Protein AF-A0A915HXF7-F1 (afdb_monomer)

Radius of gyration: 20.83 Å; Cα contacts (8 Å, |Δi|>4): 200; chains: 1; bounding box: 35×31×84 Å

Foldseek 3Di:
DDDDDPDPPPPPPPVDDLLQAAAALVRPPADPVVSVQQLVVLVVPPDLEDEAARHRDDLVVVLVVDDDPVQSVQKDKDKDFQWWADSQRRGTDRDLSSVVNNCVPPVVDPDGTRTYIHIWIARNVVRDTHGPD

Structure (mmCIF, N/CA/C/O backbone):
data_AF-A0A915HXF7-F1
#
_entry.id   AF-A0A915HXF7-F1
#
loop_
_atom_site.group_PDB
_atom_site.id
_atom_site.type_symbol
_atom_site.label_atom_id
_atom_site.label_alt_id
_atom_site.label_comp_id
_atom_site.label_asym_id
_atom_site.label_entity_id
_atom_site.label_seq_id
_atom_site.pdbx_PDB_ins_code
_atom_site.Cartn_x
_atom_site.Cartn_y
_atom_site.Cartn_z
_atom_site.occupancy
_atom_site.B_iso_or_equiv
_atom_site.auth_seq_id
_atom_site.auth_comp_id
_atom_site.auth_asym_id
_atom_site.auth_atom_id
_atom_site.pdbx_PDB_model_num
ATOM 1 N N . MET A 1 1 ? 8.119 -16.960 -59.700 1.00 36.56 1 MET A N 1
ATOM 2 C CA . MET A 1 1 ? 8.329 -17.346 -58.290 1.00 36.56 1 MET A CA 1
ATOM 3 C C . MET A 1 1 ? 8.411 -16.065 -57.480 1.00 36.56 1 MET A C 1
ATOM 5 O O . MET A 1 1 ? 9.338 -15.302 -57.697 1.00 36.56 1 MET A O 1
ATOM 9 N N . LEU A 1 2 ? 7.412 -15.781 -56.646 1.00 43.59 2 LEU A N 1
ATOM 10 C CA . LEU A 1 2 ? 7.421 -14.648 -55.717 1.00 43.59 2 LEU A CA 1
ATOM 11 C C . LEU A 1 2 ? 7.478 -15.225 -54.302 1.00 43.59 2 LEU A C 1
ATOM 13 O O . LEU A 1 2 ? 6.571 -15.983 -53.957 1.00 43.59 2 LEU A O 1
ATOM 17 N N . PRO A 1 3 ? 8.485 -14.887 -53.486 1.00 43.59 3 PRO A N 1
ATOM 18 C CA . PRO A 1 3 ? 8.385 -15.111 -52.059 1.00 43.59 3 PRO A CA 1
ATOM 19 C C . PRO A 1 3 ? 8.426 -13.792 -51.287 1.00 43.59 3 PRO A C 1
ATOM 21 O O . PRO A 1 3 ? 9.225 -12.903 -51.569 1.00 43.59 3 PRO A O 1
ATOM 24 N N . GLY A 1 4 ? 7.600 -13.737 -50.245 1.00 37.06 4 GLY A N 1
ATOM 25 C CA . GLY A 1 4 ? 7.868 -12.912 -49.074 1.00 37.06 4 GLY A CA 1
ATOM 26 C C . GLY A 1 4 ? 7.069 -11.625 -49.010 1.00 37.06 4 GLY A C 1
ATOM 27 O O . GLY A 1 4 ? 7.618 -10.543 -49.182 1.00 37.06 4 GLY A O 1
ATOM 28 N N . GLY A 1 5 ? 5.779 -11.749 -48.689 1.00 34.97 5 GLY A N 1
ATOM 29 C CA . GLY A 1 5 ? 5.014 -10.638 -48.140 1.00 34.97 5 GLY A CA 1
ATOM 30 C C . GLY A 1 5 ? 5.732 -10.096 -46.907 1.00 34.97 5 GLY A C 1
ATOM 31 O O . GLY A 1 5 ? 5.867 -10.789 -45.899 1.00 34.97 5 GLY A O 1
ATOM 32 N N . LEU A 1 6 ? 6.219 -8.864 -47.024 1.00 41.09 6 LEU A N 1
ATOM 33 C CA . LEU A 1 6 ? 6.659 -8.053 -45.904 1.00 41.09 6 LEU A CA 1
ATOM 34 C C . LEU A 1 6 ? 5.454 -7.896 -44.979 1.00 41.09 6 LEU A C 1
ATOM 36 O O . LEU A 1 6 ? 4.509 -7.170 -45.290 1.00 41.09 6 LEU A O 1
ATOM 40 N N . GLY A 1 7 ? 5.474 -8.641 -43.874 1.00 38.72 7 GLY A N 1
ATOM 41 C CA . GLY A 1 7 ? 4.566 -8.423 -42.763 1.00 38.72 7 GLY A CA 1
ATOM 42 C C . GLY A 1 7 ? 4.619 -6.946 -42.409 1.00 38.72 7 GLY A C 1
ATOM 43 O O . GLY A 1 7 ? 5.699 -6.395 -42.193 1.00 38.72 7 GLY A O 1
ATOM 44 N N . ALA A 1 8 ? 3.455 -6.306 -42.440 1.00 39.75 8 ALA A N 1
ATOM 45 C CA . ALA A 1 8 ? 3.293 -4.923 -42.054 1.00 39.75 8 ALA A CA 1
ATOM 46 C C . ALA A 1 8 ? 3.973 -4.714 -40.696 1.00 39.75 8 ALA A C 1
ATOM 48 O O . ALA A 1 8 ? 3.536 -5.255 -39.680 1.00 39.75 8 ALA A O 1
ATOM 49 N N . ILE A 1 9 ? 5.062 -3.946 -40.697 1.00 47.06 9 ILE A N 1
ATOM 50 C CA . ILE A 1 9 ? 5.609 -3.324 -39.499 1.00 47.06 9 ILE A CA 1
ATOM 51 C C . ILE A 1 9 ? 4.514 -2.413 -38.959 1.00 47.06 9 ILE A C 1
ATOM 53 O O . ILE A 1 9 ? 4.328 -1.278 -39.392 1.00 47.06 9 ILE A O 1
ATOM 57 N N . ASN A 1 10 ? 3.712 -2.972 -38.061 1.00 45.97 10 ASN A N 1
ATOM 58 C CA . ASN A 1 10 ? 2.743 -2.229 -37.295 1.00 45.97 10 ASN A CA 1
ATOM 59 C C . ASN A 1 10 ? 3.567 -1.324 -36.374 1.00 45.97 10 ASN A C 1
ATOM 61 O O . ASN A 1 10 ? 4.009 -1.748 -35.309 1.00 45.97 10 ASN A O 1
ATOM 65 N N . ASN A 1 11 ? 3.824 -0.090 -36.819 1.00 46.81 11 ASN A N 1
ATOM 66 C CA . ASN A 1 11 ? 4.289 1.027 -35.993 1.00 46.81 11 ASN A CA 1
ATOM 67 C C . ASN A 1 11 ? 3.169 1.411 -35.004 1.00 46.81 11 ASN A C 1
ATOM 69 O O . ASN A 1 11 ? 2.693 2.545 -34.962 1.00 46.81 11 ASN A O 1
ATOM 73 N N . GLY A 1 12 ? 2.698 0.429 -34.238 1.00 48.19 12 GLY A N 1
ATOM 74 C CA . GLY A 1 12 ? 1.747 0.597 -33.163 1.00 48.19 12 GLY A CA 1
ATOM 75 C C . GLY A 1 12 ? 2.482 1.263 -32.017 1.00 48.19 12 GLY A C 1
ATOM 76 O O . GLY A 1 12 ? 3.397 0.683 -31.452 1.00 48.19 12 GLY A O 1
ATOM 77 N N . ASN A 1 13 ? 2.109 2.508 -31.756 1.00 49.16 13 ASN A N 1
ATOM 78 C CA . ASN A 1 13 ? 2.428 3.356 -30.614 1.00 49.16 13 ASN A CA 1
ATOM 79 C C . ASN A 1 13 ? 2.925 2.611 -29.342 1.00 49.16 13 ASN A C 1
ATOM 81 O O . ASN A 1 13 ? 2.193 2.485 -28.364 1.00 49.16 13 ASN A O 1
ATOM 85 N N . TYR A 1 14 ? 4.192 2.172 -29.324 1.00 51.56 14 TYR A N 1
ATOM 86 C CA . TYR A 1 14 ? 4.853 1.538 -28.167 1.00 51.56 14 TYR A CA 1
ATOM 87 C C . TYR A 1 14 ? 4.953 2.472 -26.953 1.00 51.56 14 TYR A C 1
ATOM 89 O O . TYR A 1 14 ? 5.354 2.049 -25.874 1.00 51.56 14 TYR A O 1
ATOM 97 N N . PHE A 1 15 ? 4.605 3.749 -27.117 1.00 51.78 15 PHE A N 1
ATOM 98 C CA . PHE A 1 15 ? 4.731 4.765 -26.082 1.00 51.78 15 PHE A CA 1
ATOM 99 C C . PHE A 1 15 ? 3.695 4.641 -24.954 1.00 51.78 15 PHE A C 1
ATOM 101 O O . PHE A 1 15 ? 3.874 5.286 -23.927 1.00 51.78 15 PHE A O 1
ATOM 108 N N . TYR A 1 16 ? 2.648 3.815 -25.102 1.00 57.84 16 TYR A N 1
ATOM 109 C CA . TYR A 1 16 ? 1.587 3.675 -24.095 1.00 57.84 16 TYR A CA 1
ATOM 110 C C . TYR A 1 16 ? 0.989 2.262 -24.043 1.00 57.84 16 TYR A C 1
ATOM 112 O O . TYR A 1 16 ? -0.224 2.101 -24.150 1.00 57.84 16 TYR A O 1
ATOM 120 N N . ASP A 1 17 ? 1.809 1.221 -23.874 1.00 72.62 17 ASP A N 1
ATOM 121 C CA . ASP A 1 17 ? 1.259 -0.072 -23.445 1.00 72.62 17 ASP A CA 1
ATOM 122 C C . ASP A 1 17 ? 0.979 -0.031 -21.926 1.00 72.62 17 ASP A C 1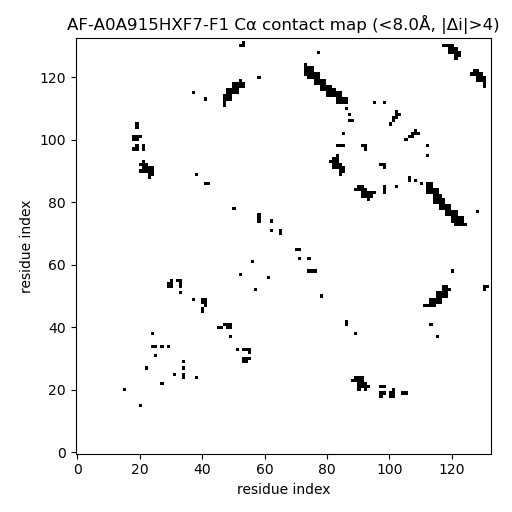
ATOM 124 O O . ASP A 1 17 ? 1.927 -0.022 -21.129 1.00 72.62 17 ASP A O 1
ATOM 128 N N . PRO A 1 18 ? -0.292 -0.017 -21.483 1.00 68.81 18 PRO A N 1
ATOM 129 C CA . PRO A 1 18 ? -0.633 0.009 -20.060 1.00 68.81 18 PRO A CA 1
ATOM 130 C C . PRO A 1 18 ? -0.124 -1.226 -19.300 1.00 68.81 18 PRO A C 1
ATOM 132 O O . PRO A 1 18 ? -0.023 -1.194 -18.076 1.00 68.81 18 PRO A O 1
ATOM 135 N N . ASN A 1 19 ? 0.242 -2.302 -20.005 1.00 76.56 19 ASN A N 1
ATOM 136 C CA . ASN A 1 19 ? 0.833 -3.489 -19.397 1.00 76.56 19 ASN A CA 1
ATOM 137 C C . ASN A 1 19 ? 2.339 -3.346 -19.116 1.00 76.56 19 ASN A C 1
ATOM 139 O O . ASN A 1 19 ? 2.910 -4.186 -18.419 1.00 76.56 19 ASN A O 1
ATOM 143 N N . LEU A 1 20 ? 2.983 -2.306 -19.658 1.00 79.25 20 LEU A N 1
ATOM 144 C CA . LEU A 1 20 ? 4.417 -2.022 -19.518 1.00 79.25 20 LEU A CA 1
ATOM 145 C C . LEU A 1 20 ? 4.700 -0.756 -18.710 1.00 79.25 20 LEU A C 1
ATOM 147 O O . LEU A 1 20 ? 5.753 -0.648 -18.072 1.00 79.25 20 LEU A O 1
ATOM 151 N N . PHE A 1 21 ? 3.774 0.202 -18.734 1.00 84.44 21 PHE A N 1
ATOM 152 C CA . PHE A 1 21 ? 3.919 1.492 -18.073 1.00 84.44 21 PHE A CA 1
ATOM 153 C C . PHE A 1 21 ? 2.968 1.587 -16.883 1.00 84.44 21 PHE A C 1
ATOM 155 O O . PHE A 1 21 ? 1.767 1.790 -17.027 1.00 84.44 21 PHE A O 1
ATOM 162 N N . GLY A 1 22 ? 3.531 1.423 -15.686 1.00 90.69 22 GLY A N 1
ATOM 163 C CA . GLY A 1 22 ? 2.818 1.625 -14.430 1.00 90.69 22 GLY A CA 1
ATOM 164 C C . GLY A 1 22 ? 2.740 3.100 -14.029 1.00 90.69 22 GLY A C 1
ATOM 165 O O . GLY A 1 22 ? 3.133 4.003 -14.766 1.00 90.69 22 GLY A O 1
ATOM 166 N N . THR A 1 23 ? 2.283 3.349 -12.805 1.00 93.75 23 THR A N 1
ATOM 167 C CA . THR A 1 23 ? 2.158 4.695 -12.235 1.00 93.75 23 THR A CA 1
ATOM 168 C C . THR A 1 23 ? 3.430 5.081 -11.476 1.00 93.75 23 THR A C 1
ATOM 170 O O . THR A 1 23 ? 3.794 4.403 -10.514 1.00 93.75 23 THR A O 1
ATOM 173 N N . PRO A 1 24 ? 4.135 6.162 -11.847 1.00 94.19 24 PRO A N 1
ATOM 174 C CA . PRO A 1 24 ? 5.240 6.686 -11.049 1.00 94.19 24 PRO A CA 1
ATOM 175 C C . PRO A 1 24 ? 4.811 7.022 -9.614 1.00 94.19 24 PRO A C 1
ATOM 177 O O . PRO A 1 24 ? 3.745 7.597 -9.412 1.00 94.19 24 PRO A O 1
ATOM 180 N N . VAL A 1 25 ? 5.668 6.769 -8.617 1.00 94.56 25 VAL A N 1
ATOM 181 C CA . VAL A 1 25 ? 5.318 6.981 -7.192 1.00 94.56 25 VAL A CA 1
ATOM 182 C C . VAL A 1 25 ? 4.833 8.410 -6.879 1.00 94.56 25 VAL A C 1
ATOM 184 O O . VAL A 1 25 ? 3.993 8.572 -6.007 1.00 94.56 25 VAL A O 1
ATOM 187 N N . HIS A 1 26 ? 5.307 9.448 -7.585 1.00 92.50 26 HIS A N 1
ATOM 188 C CA . HIS A 1 26 ? 4.843 10.835 -7.364 1.00 92.50 26 HIS A CA 1
ATOM 189 C C . HIS A 1 26 ? 3.433 11.135 -7.884 1.00 92.50 26 HIS A C 1
ATOM 191 O O . HIS A 1 26 ? 2.906 12.199 -7.579 1.00 92.50 26 HIS A O 1
ATOM 197 N N . LEU A 1 27 ? 2.863 10.258 -8.711 1.00 93.50 27 LEU A N 1
ATOM 198 C CA . LEU A 1 27 ? 1.514 10.415 -9.255 1.00 93.50 27 LEU A CA 1
ATOM 199 C C . LEU A 1 27 ? 0.485 9.574 -8.489 1.00 93.50 27 LEU A C 1
ATOM 201 O O . LEU A 1 27 ? -0.698 9.588 -8.834 1.00 93.50 27 LEU A O 1
ATOM 205 N N . LEU A 1 28 ? 0.920 8.854 -7.449 1.00 92.38 28 LEU A N 1
ATOM 206 C CA . LEU A 1 28 ? 0.011 8.164 -6.545 1.00 92.38 28 LEU A CA 1
ATOM 207 C C . LEU A 1 28 ? -0.867 9.187 -5.824 1.00 92.38 28 LEU A C 1
ATOM 209 O O . LEU A 1 28 ? -0.388 10.208 -5.334 1.00 92.38 28 LEU A O 1
ATOM 213 N N . GLN A 1 29 ? -2.156 8.883 -5.731 1.00 91.56 29 GLN A N 1
ATOM 214 C CA . GLN A 1 29 ? -3.153 9.739 -5.088 1.00 91.56 29 GLN A CA 1
ATOM 215 C C . GLN A 1 29 ? -3.142 9.538 -3.563 1.00 91.56 29 GLN A C 1
ATOM 217 O O . GLN A 1 29 ? -4.128 9.120 -2.961 1.00 91.56 29 GLN A O 1
ATOM 222 N N . ILE A 1 30 ? -1.986 9.791 -2.945 1.00 92.50 30 ILE A N 1
ATOM 223 C CA . ILE A 1 30 ? -1.737 9.681 -1.501 1.00 92.50 30 ILE A CA 1
ATOM 224 C C . ILE A 1 30 ? -0.966 10.917 -1.007 1.00 92.50 30 ILE A C 1
ATOM 226 O O . ILE A 1 30 ? -0.356 11.622 -1.815 1.00 92.50 30 ILE A O 1
ATOM 230 N N . PRO A 1 31 ? -0.946 11.208 0.305 1.00 95.38 31 PRO A N 1
ATOM 231 C CA . PRO A 1 31 ? -0.218 12.354 0.837 1.00 95.38 31 PRO A CA 1
ATOM 232 C C . PRO A 1 31 ? 1.279 12.326 0.499 1.00 95.38 31 PRO A C 1
ATOM 234 O O . PRO A 1 31 ? 1.926 11.276 0.504 1.00 95.38 31 PRO A O 1
ATOM 237 N N . THR A 1 32 ? 1.867 13.506 0.281 1.00 95.06 32 THR A N 1
ATOM 238 C CA . THR A 1 32 ? 3.288 13.658 -0.078 1.00 95.06 32 THR A CA 1
ATOM 239 C C . THR A 1 32 ? 4.240 13.030 0.936 1.00 95.06 32 THR A C 1
ATOM 241 O O . THR A 1 32 ? 5.244 12.438 0.541 1.00 95.06 32 THR A O 1
ATOM 244 N N . SER A 1 33 ? 3.919 13.103 2.229 1.00 95.38 33 SER A N 1
ATOM 245 C CA . SER A 1 33 ? 4.696 12.456 3.294 1.00 95.38 33 SER A CA 1
ATOM 246 C C . SER A 1 33 ? 4.760 10.935 3.119 1.00 95.38 33 SER A C 1
ATOM 248 O O . SER A 1 33 ? 5.822 10.335 3.279 1.00 95.38 33 SER A O 1
ATOM 250 N N . VAL A 1 34 ? 3.652 10.309 2.714 1.00 95.81 34 VAL A N 1
ATOM 251 C CA . VAL A 1 34 ? 3.583 8.867 2.446 1.00 95.81 34 VAL A CA 1
ATOM 252 C C . VAL A 1 34 ? 4.386 8.518 1.192 1.00 95.81 34 VAL A C 1
ATOM 254 O O . VAL A 1 34 ? 5.185 7.585 1.221 1.00 95.81 34 VAL A O 1
ATOM 257 N N . MET A 1 35 ? 4.273 9.311 0.118 1.00 96.25 35 MET A N 1
ATOM 258 C CA . MET A 1 35 ? 5.089 9.119 -1.093 1.00 96.25 35 MET A CA 1
ATOM 259 C C . MET A 1 35 ? 6.595 9.193 -0.800 1.00 96.25 35 MET A C 1
ATOM 261 O O . MET A 1 35 ? 7.380 8.406 -1.333 1.00 96.25 35 MET A O 1
ATOM 265 N N . GLN A 1 36 ? 7.012 10.140 0.046 1.00 95.62 36 GLN A N 1
ATOM 266 C CA . GLN A 1 36 ? 8.405 10.276 0.483 1.00 95.62 36 GLN A CA 1
ATOM 267 C C . GLN A 1 36 ? 8.862 9.071 1.311 1.00 95.62 36 GLN A C 1
ATOM 269 O O . GLN A 1 36 ? 9.969 8.574 1.093 1.00 95.62 36 GLN A O 1
ATOM 274 N N . SER A 1 37 ? 8.008 8.572 2.209 1.00 94.94 37 SER A N 1
ATOM 275 C CA . SER A 1 37 ? 8.273 7.354 2.980 1.00 94.94 37 SER A CA 1
ATOM 276 C C . SER A 1 37 ? 8.492 6.146 2.063 1.00 94.94 37 SER A C 1
ATOM 278 O O . SER A 1 37 ? 9.551 5.523 2.121 1.00 94.94 37 SER A O 1
ATOM 280 N N . ILE A 1 38 ? 7.577 5.898 1.114 1.00 95.62 38 ILE A N 1
ATOM 281 C CA . ILE A 1 38 ? 7.683 4.797 0.139 1.00 95.62 38 ILE A CA 1
ATOM 282 C C . ILE A 1 38 ? 9.009 4.869 -0.627 1.00 95.62 38 ILE A C 1
ATOM 284 O O . ILE A 1 38 ? 9.734 3.878 -0.712 1.00 95.62 38 ILE A O 1
ATOM 288 N N . ARG A 1 39 ? 9.370 6.047 -1.149 1.00 95.06 39 ARG A N 1
ATOM 289 C CA . ARG A 1 39 ? 10.639 6.250 -1.871 1.00 95.06 39 ARG A CA 1
ATOM 290 C C . ARG A 1 39 ? 11.854 5.956 -1.005 1.00 95.06 39 ARG A C 1
ATOM 292 O O . ARG A 1 39 ? 12.790 5.304 -1.464 1.00 95.06 39 ARG A O 1
ATOM 299 N N . SER A 1 40 ? 11.827 6.411 0.241 1.00 94.31 40 SER A N 1
ATOM 300 C CA . SER A 1 40 ? 12.919 6.190 1.187 1.00 94.31 40 SER A CA 1
ATOM 301 C C . SER A 1 40 ? 13.083 4.694 1.478 1.00 94.31 40 SER A C 1
ATOM 303 O O . SER A 1 40 ? 14.190 4.166 1.369 1.00 94.31 40 SER A O 1
ATOM 305 N N . SER A 1 41 ? 11.983 3.973 1.724 1.00 94.69 41 SER A N 1
ATOM 306 C CA . SER A 1 41 ? 11.988 2.513 1.905 1.00 94.69 41 SER A CA 1
ATOM 307 C C . SER A 1 41 ? 12.453 1.759 0.650 1.00 94.69 41 SER A C 1
ATOM 309 O O . SER A 1 41 ? 13.163 0.754 0.740 1.00 94.69 41 SER A O 1
ATOM 311 N N . MET A 1 42 ? 12.116 2.247 -0.548 1.00 93.00 42 MET A N 1
ATOM 312 C CA . MET A 1 42 ? 12.616 1.675 -1.803 1.00 93.00 42 MET A CA 1
ATOM 313 C C . MET A 1 42 ? 14.140 1.810 -1.936 1.00 93.00 42 MET A C 1
ATOM 315 O O . MET A 1 42 ? 14.779 0.885 -2.442 1.00 93.00 42 MET A O 1
ATOM 319 N N . MET A 1 43 ? 14.724 2.914 -1.459 1.00 91.50 43 MET A N 1
ATOM 320 C CA . MET A 1 43 ? 16.168 3.178 -1.519 1.00 91.50 43 MET A CA 1
ATOM 321 C C . MET A 1 43 ? 16.980 2.394 -0.483 1.00 91.50 43 MET A C 1
ATOM 323 O O . MET A 1 43 ? 18.082 1.949 -0.797 1.00 91.50 43 MET A O 1
ATOM 327 N N . GLN A 1 44 ? 16.446 2.194 0.724 1.00 88.38 44 GLN A N 1
ATOM 328 C CA . GLN A 1 44 ? 17.169 1.555 1.835 1.00 88.38 44 GLN A CA 1
ATOM 329 C C . GLN A 1 44 ? 17.466 0.062 1.610 1.00 88.38 44 GLN A C 1
ATOM 331 O O . GLN A 1 44 ? 18.348 -0.486 2.261 1.00 88.38 44 GLN A O 1
ATOM 336 N N . ARG A 1 45 ? 16.757 -0.603 0.683 1.00 77.88 45 ARG A N 1
ATOM 337 C CA . ARG A 1 45 ? 16.956 -2.013 0.270 1.00 77.88 45 ARG A CA 1
ATOM 338 C C . ARG A 1 45 ? 16.961 -3.070 1.390 1.00 77.88 45 ARG A C 1
ATOM 340 O O . ARG A 1 45 ? 17.257 -4.224 1.102 1.00 77.88 45 ARG A O 1
ATOM 347 N N . GLN A 1 46 ? 16.580 -2.715 2.615 1.00 84.38 46 GLN A N 1
ATOM 348 C CA . GLN A 1 46 ? 16.542 -3.629 3.759 1.00 84.38 46 GLN A CA 1
ATOM 349 C C . GLN A 1 46 ? 15.375 -4.621 3.672 1.00 84.38 46 GLN A C 1
ATOM 351 O O . GLN A 1 46 ? 15.557 -5.816 3.881 1.00 84.38 46 GLN A O 1
ATOM 356 N N . GLU A 1 47 ? 14.191 -4.132 3.304 1.00 90.69 47 GLU A N 1
ATOM 357 C CA . GLU A 1 47 ? 12.982 -4.939 3.113 1.00 90.69 47 GLU A CA 1
ATOM 358 C C . GLU A 1 47 ? 12.490 -4.822 1.674 1.00 90.69 47 GLU A C 1
ATOM 360 O O . GLU A 1 47 ? 12.808 -3.855 0.989 1.00 90.69 47 GLU A O 1
ATOM 365 N N . ASN A 1 48 ? 11.698 -5.780 1.194 1.00 93.31 48 ASN A N 1
ATOM 366 C CA . ASN A 1 48 ? 11.075 -5.718 -0.134 1.00 93.31 48 ASN A CA 1
ATOM 367 C C . ASN A 1 48 ? 9.619 -5.243 -0.082 1.00 93.31 48 ASN A C 1
ATOM 369 O O . ASN A 1 48 ? 8.844 -5.555 -0.980 1.00 93.31 48 ASN A O 1
ATOM 373 N N . PHE A 1 49 ? 9.237 -4.501 0.955 1.00 96.31 49 PHE A N 1
ATOM 374 C CA . PHE A 1 49 ? 7.908 -3.920 1.063 1.00 96.31 49 PHE A CA 1
ATOM 375 C C . PHE A 1 49 ? 7.923 -2.587 1.823 1.00 96.31 49 PHE A C 1
ATOM 377 O O . PHE A 1 49 ? 8.897 -2.251 2.493 1.00 96.31 49 PHE A O 1
ATOM 384 N N . CYS A 1 50 ? 6.838 -1.824 1.709 1.00 96.00 50 CYS A N 1
ATOM 385 C CA . CYS A 1 50 ? 6.525 -0.677 2.558 1.00 96.00 50 CYS A CA 1
ATOM 386 C C . CYS A 1 50 ? 5.090 -0.826 3.056 1.00 96.00 50 CYS A C 1
ATOM 388 O O . CYS A 1 50 ? 4.185 -1.029 2.244 1.00 96.00 50 CYS A O 1
ATOM 390 N N . ARG A 1 51 ? 4.891 -0.709 4.371 1.00 95.88 51 ARG A N 1
ATOM 391 C CA . ARG A 1 51 ? 3.564 -0.652 4.992 1.00 95.88 51 ARG A CA 1
ATOM 392 C C . ARG A 1 51 ? 3.183 0.801 5.244 1.00 95.88 51 ARG A C 1
ATOM 394 O O . ARG A 1 51 ? 3.961 1.542 5.841 1.00 95.88 51 ARG A O 1
ATOM 401 N N . PHE A 1 52 ? 1.999 1.205 4.806 1.00 95.19 52 PHE A N 1
ATOM 402 C CA . PHE A 1 52 ? 1.500 2.567 4.994 1.00 95.19 52 PHE A CA 1
ATOM 403 C C . PHE A 1 52 ? -0.020 2.584 5.106 1.00 95.19 52 PHE A C 1
ATOM 405 O O . PHE A 1 52 ? -0.702 1.734 4.552 1.00 95.19 52 PHE A O 1
ATOM 412 N N . THR A 1 53 ? -0.575 3.575 5.788 1.00 94.19 53 THR A N 1
ATOM 413 C CA . THR A 1 53 ? -1.999 3.910 5.687 1.00 94.19 53 THR A CA 1
ATOM 414 C C . THR A 1 53 ? -2.191 4.947 4.594 1.00 94.19 53 THR A C 1
ATOM 416 O O . THR A 1 53 ? -1.290 5.730 4.285 1.00 94.19 53 THR A O 1
ATOM 419 N N . GLN A 1 54 ? -3.383 4.985 4.013 1.00 90.44 54 GLN A N 1
ATOM 420 C CA . GLN A 1 54 ? -3.675 5.913 2.927 1.00 90.44 54 GLN A CA 1
ATOM 421 C C . GLN A 1 54 ? -3.521 7.385 3.324 1.00 90.44 54 GLN A C 1
ATOM 423 O O . GLN A 1 54 ? -3.090 8.197 2.513 1.00 90.44 54 GLN A O 1
ATOM 428 N N . ASP A 1 55 ? -3.868 7.731 4.562 1.00 91.69 55 ASP A N 1
ATOM 429 C CA . ASP A 1 55 ? -3.768 9.089 5.094 1.00 91.69 55 ASP A CA 1
ATOM 430 C C . ASP A 1 55 ? -2.446 9.353 5.835 1.00 91.69 55 ASP A C 1
ATOM 432 O O . ASP A 1 55 ? -2.213 10.466 6.307 1.00 91.69 55 ASP A O 1
ATOM 436 N N . GLY A 1 56 ? -1.574 8.346 5.937 1.00 92.81 56 GLY A N 1
ATOM 437 C CA . GLY A 1 56 ? -0.306 8.419 6.656 1.00 92.81 56 GLY A CA 1
ATOM 438 C C . GLY A 1 56 ? -0.437 8.465 8.181 1.00 92.81 56 GLY A C 1
ATOM 439 O O . GLY A 1 56 ? 0.561 8.721 8.854 1.00 92.81 56 GLY A O 1
ATOM 440 N N . LYS A 1 57 ? -1.633 8.240 8.741 1.00 92.88 57 LYS A N 1
ATOM 441 C CA . LYS A 1 57 ? -1.850 8.163 10.195 1.00 92.88 57 LYS A CA 1
ATOM 442 C C . LYS A 1 57 ? -1.704 6.739 10.708 1.00 92.88 57 LYS A C 1
ATOM 444 O O . LYS A 1 57 ? -1.753 5.784 9.945 1.00 92.88 57 LYS A O 1
ATOM 449 N N . THR A 1 58 ? -1.528 6.576 12.009 1.00 92.12 58 THR A N 1
ATOM 450 C CA . THR A 1 58 ? -1.398 5.250 12.628 1.00 92.12 58 THR A CA 1
ATOM 451 C C . THR A 1 58 ? -2.714 4.784 13.251 1.00 92.12 58 THR A C 1
ATOM 453 O O . THR A 1 58 ? -3.583 5.595 13.582 1.00 92.12 58 THR A O 1
ATOM 456 N N . SER A 1 59 ? -2.849 3.482 13.523 1.00 91.69 59 SER A N 1
ATOM 457 C CA . SER A 1 59 ? -3.974 2.956 14.317 1.00 91.69 59 SER A CA 1
ATOM 458 C C . SER A 1 59 ? -4.064 3.595 15.701 1.00 91.69 59 SER A C 1
ATOM 460 O O . SER A 1 59 ? -5.162 3.812 16.209 1.00 91.69 59 SER A O 1
ATOM 462 N N . ASN A 1 60 ? -2.932 3.985 16.289 1.00 93.75 60 ASN A N 1
ATOM 463 C CA . ASN A 1 60 ? -2.907 4.736 17.541 1.00 93.75 60 ASN A CA 1
ATOM 464 C C . ASN A 1 60 ? -3.567 6.112 17.411 1.00 93.75 60 ASN A C 1
ATOM 466 O O . 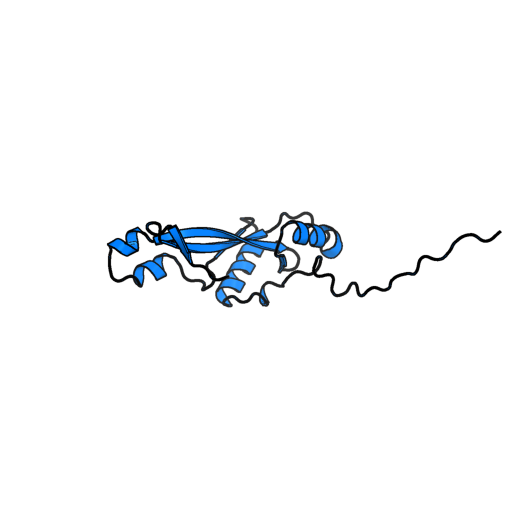ASN A 1 60 ? -4.218 6.562 18.354 1.00 93.75 60 ASN A O 1
ATOM 470 N N . ASP A 1 61 ? -3.434 6.780 16.266 1.00 94.12 61 ASP A N 1
ATOM 471 C CA . ASP A 1 61 ? -4.100 8.063 16.032 1.00 94.12 61 ASP A CA 1
ATOM 472 C C . ASP A 1 61 ? -5.614 7.881 15.922 1.00 94.12 61 ASP A C 1
ATOM 474 O O . ASP A 1 61 ? -6.361 8.647 16.529 1.00 94.12 61 ASP A O 1
ATOM 478 N N . LEU A 1 62 ? -6.071 6.804 15.274 1.00 92.62 62 LEU A N 1
ATOM 479 C CA . LEU A 1 62 ? -7.484 6.417 15.284 1.00 92.62 62 LEU A CA 1
ATOM 480 C C . LEU A 1 62 ? -7.982 6.115 16.708 1.00 92.62 62 LEU A C 1
ATOM 482 O O . LEU A 1 62 ? -9.018 6.633 17.120 1.00 92.62 62 LEU A O 1
ATOM 486 N N . ILE A 1 63 ? -7.241 5.318 17.484 1.00 95.00 63 ILE A N 1
ATOM 487 C CA . ILE A 1 63 ? -7.594 4.942 18.866 1.00 95.00 63 ILE A CA 1
ATOM 488 C C . ILE A 1 63 ? -7.780 6.182 19.751 1.00 95.00 63 ILE A C 1
ATOM 490 O O . ILE A 1 63 ? -8.714 6.224 20.558 1.00 95.00 63 ILE A O 1
ATOM 494 N N . LYS A 1 64 ? -6.932 7.206 19.588 1.00 95.12 64 LYS A N 1
ATOM 495 C CA . LYS A 1 64 ? -7.046 8.480 20.320 1.00 95.12 64 LYS A CA 1
ATOM 496 C C . LYS A 1 64 ? -8.336 9.236 19.989 1.00 95.12 64 LYS A C 1
ATOM 498 O O . LYS A 1 64 ? -8.865 9.915 20.864 1.00 95.12 64 LYS A O 1
ATOM 503 N N . CYS A 1 65 ? -8.856 9.105 18.769 1.00 93.25 65 CYS A N 1
ATOM 504 C CA . CYS A 1 65 ? -10.109 9.736 18.349 1.00 93.25 65 CYS A CA 1
ATOM 505 C C . CYS A 1 65 ? -11.366 9.018 18.872 1.00 93.25 65 CYS A C 1
ATOM 507 O O . CYS A 1 65 ? -12.452 9.592 18.832 1.00 93.25 65 CYS A O 1
ATOM 509 N N . LEU A 1 66 ? -11.249 7.783 19.371 1.00 94.06 66 LEU A N 1
ATOM 510 C CA . LEU A 1 66 ? -12.384 7.029 19.906 1.00 94.06 66 LEU A CA 1
ATOM 511 C C . LEU A 1 66 ? -12.676 7.423 21.357 1.00 94.06 66 LEU A C 1
ATOM 513 O O . LEU A 1 66 ? -11.784 7.427 22.210 1.00 94.06 66 LEU A O 1
ATOM 517 N N . SER A 1 67 ? -13.944 7.709 21.654 1.00 92.31 67 SER A N 1
ATOM 518 C CA . SER A 1 67 ? -14.362 8.260 22.949 1.00 92.31 67 SER A CA 1
ATOM 519 C C . SER A 1 67 ? -14.360 7.246 24.094 1.00 92.31 67 SER A C 1
ATOM 521 O O . SER A 1 67 ? -14.159 7.632 25.241 1.00 92.31 67 SER A O 1
ATOM 523 N N . ASN A 1 68 ? -14.578 5.957 23.818 1.00 94.06 68 ASN A N 1
ATOM 524 C CA . ASN A 1 68 ? -14.697 4.935 24.860 1.00 94.06 68 ASN A CA 1
ATOM 525 C C . ASN A 1 68 ? -13.652 3.818 24.711 1.00 94.06 68 ASN A C 1
ATOM 527 O O . ASN A 1 68 ? -13.223 3.467 23.614 1.00 94.06 68 ASN A O 1
ATOM 531 N N . GLN A 1 69 ? -13.255 3.235 25.844 1.00 93.31 69 GLN A N 1
ATOM 532 C CA . GLN A 1 69 ? -12.213 2.206 25.895 1.00 93.31 69 GLN A CA 1
ATOM 533 C C . GLN A 1 69 ? -12.633 0.884 25.238 1.00 93.31 69 GLN A C 1
ATOM 535 O O . GLN A 1 69 ? -11.783 0.123 24.776 1.00 93.31 69 GLN A O 1
ATOM 540 N N . ARG A 1 70 ? -13.940 0.610 25.189 1.00 94.00 70 ARG A N 1
ATOM 541 C CA . ARG A 1 70 ? -14.487 -0.613 24.599 1.00 94.00 70 ARG A CA 1
ATOM 542 C C . ARG A 1 70 ? -14.294 -0.632 23.082 1.00 94.00 70 ARG A 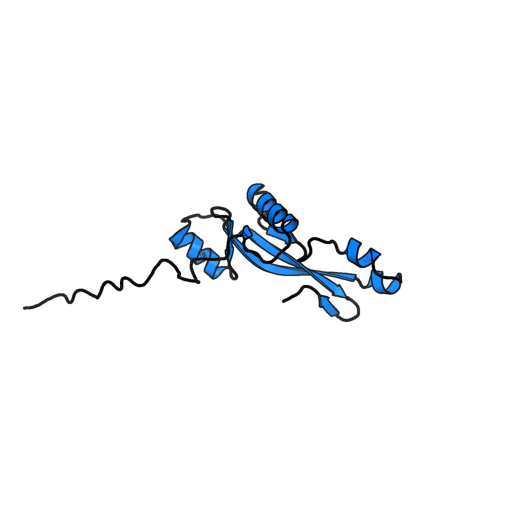C 1
ATOM 544 O O . ARG A 1 70 ? -13.879 -1.646 22.548 1.00 94.00 70 ARG A O 1
ATOM 551 N N . ASP A 1 71 ? -14.545 0.471 22.393 1.00 93.69 71 ASP A N 1
ATOM 552 C CA . ASP A 1 71 ? -14.385 0.547 20.940 1.00 93.69 71 ASP A CA 1
ATOM 553 C C . ASP A 1 71 ? -12.907 0.508 20.555 1.00 93.69 71 ASP A C 1
ATOM 555 O O . ASP A 1 71 ? -12.527 -0.172 19.602 1.00 93.69 71 ASP A O 1
ATOM 559 N N . ARG A 1 72 ? -12.051 1.142 21.368 1.00 95.19 72 ARG A N 1
ATOM 560 C CA . ARG A 1 72 ? -10.591 1.076 21.216 1.00 9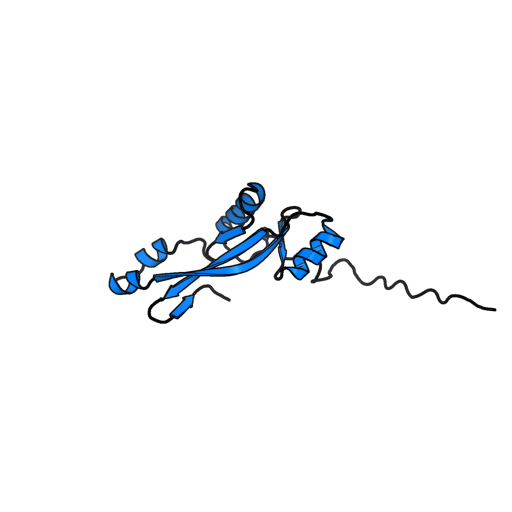5.19 72 ARG A CA 1
ATOM 561 C C . ARG A 1 72 ? -10.066 -0.358 21.234 1.00 95.19 72 ARG A C 1
ATOM 563 O O . ARG A 1 72 ? -9.181 -0.676 20.446 1.00 95.19 72 ARG A O 1
ATOM 570 N N . SER A 1 73 ? -10.607 -1.235 22.086 1.00 95.56 73 SER A N 1
ATOM 571 C CA . SER A 1 73 ? -10.143 -2.629 22.159 1.00 95.56 73 SER A CA 1
ATOM 572 C C . SER A 1 73 ? -10.515 -3.459 20.926 1.00 95.56 73 SER A C 1
ATOM 574 O O . SER A 1 73 ? -9.899 -4.497 20.681 1.00 95.56 73 SER A O 1
ATOM 576 N N . PHE A 1 74 ? -11.475 -2.995 20.120 1.00 95.62 74 PHE A N 1
ATOM 577 C CA . PHE A 1 74 ? -11.859 -3.648 18.873 1.00 95.62 74 PHE A CA 1
ATOM 578 C C . PHE A 1 74 ? -11.089 -3.149 17.650 1.00 95.62 74 PHE A C 1
ATOM 580 O O . PHE A 1 74 ? -11.178 -3.801 16.611 1.00 95.62 74 PHE A O 1
ATOM 587 N N . VAL A 1 75 ? -10.307 -2.069 17.745 1.00 95.88 75 VAL A N 1
ATOM 588 C CA . VAL A 1 75 ? -9.468 -1.607 16.629 1.00 95.88 75 VAL A CA 1
ATOM 589 C C . VAL A 1 75 ? -8.404 -2.658 16.314 1.00 95.88 75 VAL A C 1
ATOM 591 O O . VAL A 1 75 ? -7.775 -3.219 17.213 1.00 95.88 75 VAL A O 1
ATOM 594 N N . GLY A 1 76 ? -8.238 -2.961 15.036 1.00 94.50 76 GLY A N 1
ATOM 595 C CA . GLY A 1 76 ? -7.196 -3.811 14.478 1.00 94.50 76 GLY A CA 1
ATOM 596 C C . GLY A 1 76 ? -6.651 -3.216 13.185 1.00 94.50 76 GLY A C 1
ATOM 597 O O . GLY A 1 76 ? -7.113 -2.174 12.716 1.00 94.50 76 GLY A O 1
ATOM 598 N N . GLU A 1 77 ? -5.673 -3.900 12.612 1.00 95.38 77 GLU A N 1
ATOM 599 C CA . GLU A 1 77 ? -5.071 -3.565 11.327 1.00 95.38 77 GLU A CA 1
ATOM 600 C C . GLU A 1 77 ? -5.136 -4.786 10.418 1.00 95.38 77 GLU A C 1
ATOM 602 O O . GLU A 1 77 ? -4.971 -5.922 10.872 1.00 95.38 77 GLU A O 1
ATOM 607 N N . LYS A 1 78 ? -5.354 -4.540 9.130 1.00 94.75 78 LYS A N 1
ATOM 608 C CA . LYS A 1 78 ? -5.288 -5.552 8.087 1.00 94.75 78 LYS A CA 1
ATOM 609 C C . LYS A 1 78 ? -4.412 -5.052 6.952 1.00 94.75 78 LYS A C 1
ATOM 611 O O . LYS A 1 78 ? -4.657 -3.980 6.407 1.00 94.75 78 LYS A O 1
ATOM 616 N N . ASP A 1 79 ? -3.431 -5.860 6.587 1.00 95.50 79 ASP A N 1
ATOM 617 C CA . ASP A 1 79 ? -2.516 -5.575 5.492 1.00 95.50 79 ASP A CA 1
ATOM 618 C C . ASP A 1 79 ? -3.135 -6.000 4.157 1.00 95.50 79 ASP A C 1
ATOM 620 O O . ASP A 1 79 ? -3.650 -7.115 4.027 1.00 95.50 79 ASP A O 1
ATOM 624 N N . ILE A 1 80 ? -3.087 -5.103 3.174 1.00 93.38 80 ILE A N 1
ATOM 625 C CA . ILE A 1 80 ? -3.592 -5.311 1.818 1.00 93.38 80 ILE A CA 1
ATOM 626 C C . ILE A 1 80 ? -2.470 -4.994 0.828 1.00 93.38 80 ILE A C 1
ATOM 628 O O . ILE A 1 80 ? -1.965 -3.874 0.799 1.00 93.38 80 ILE A O 1
ATOM 632 N N . ASP A 1 81 ? -2.085 -5.963 -0.000 1.00 94.69 81 ASP A N 1
ATOM 633 C CA . ASP A 1 81 ? -1.158 -5.724 -1.110 1.00 94.69 81 ASP A CA 1
ATOM 634 C C . ASP A 1 81 ? -1.864 -4.850 -2.163 1.00 94.69 81 ASP A C 1
ATOM 636 O O . ASP A 1 81 ? -2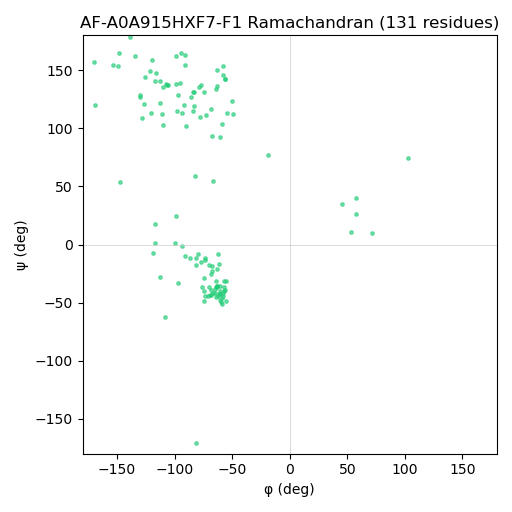.866 -5.264 -2.745 1.00 94.69 81 ASP A O 1
ATOM 640 N N . VAL A 1 82 ? -1.352 -3.639 -2.402 1.00 93.94 82 VAL A N 1
ATOM 641 C CA . VAL A 1 82 ? -1.957 -2.652 -3.322 1.00 93.94 82 VAL A CA 1
ATOM 642 C C . VAL A 1 82 ? -1.052 -2.265 -4.490 1.00 93.94 82 VAL A C 1
ATOM 644 O O . VAL A 1 82 ? -1.482 -1.556 -5.398 1.00 93.94 82 VAL A O 1
ATOM 647 N N . GLY A 1 83 ? 0.207 -2.706 -4.498 1.00 95.31 83 GLY A N 1
ATOM 648 C CA . GLY A 1 83 ? 1.102 -2.396 -5.605 1.00 95.31 83 GLY A CA 1
ATOM 649 C C . GLY A 1 83 ? 2.419 -3.156 -5.601 1.00 95.31 83 GLY A C 1
ATOM 650 O O . GLY A 1 83 ? 2.924 -3.587 -4.566 1.00 95.31 83 GLY A O 1
ATOM 651 N N . TRP A 1 84 ? 3.003 -3.261 -6.790 1.00 96.69 84 TRP A N 1
ATOM 652 C CA . TRP A 1 84 ? 4.298 -3.878 -7.054 1.00 96.69 84 TRP A CA 1
ATOM 653 C C . TRP A 1 84 ? 5.193 -2.825 -7.684 1.00 96.69 84 TRP A C 1
ATOM 655 O O . TRP A 1 84 ? 4.912 -2.355 -8.778 1.00 96.69 84 TRP A O 1
ATOM 665 N N . ALA A 1 85 ? 6.244 -2.401 -6.995 1.00 96.00 85 ALA A N 1
ATOM 666 C CA . ALA A 1 85 ? 7.080 -1.294 -7.428 1.00 96.00 85 ALA A CA 1
ATOM 667 C C . ALA A 1 85 ? 8.433 -1.750 -7.973 1.00 96.00 85 ALA A C 1
ATOM 669 O O . ALA A 1 85 ? 9.139 -2.577 -7.388 1.00 96.00 85 ALA A O 1
ATOM 670 N N . CYS A 1 86 ? 8.829 -1.123 -9.077 1.00 95.06 86 CYS A N 1
ATOM 671 C CA . CYS A 1 86 ? 10.162 -1.208 -9.638 1.00 95.06 86 CYS A CA 1
ATOM 672 C C . CYS A 1 86 ? 11.084 -0.202 -8.949 1.00 95.06 86 CYS A C 1
ATOM 674 O O . CYS A 1 86 ? 10.930 1.012 -9.089 1.00 95.06 86 CYS A O 1
ATOM 676 N N . ARG A 1 87 ? 12.089 -0.713 -8.233 1.00 93.06 87 ARG A N 1
ATOM 677 C CA . ARG A 1 87 ? 13.116 0.107 -7.569 1.00 93.06 87 ARG A CA 1
ATOM 678 C C . ARG A 1 87 ? 14.036 0.843 -8.537 1.00 93.06 87 ARG A C 1
ATOM 680 O O . ARG A 1 87 ? 14.630 1.840 -8.148 1.00 93.06 87 ARG A O 1
ATOM 687 N N . THR A 1 88 ? 14.162 0.364 -9.773 1.00 92.62 88 THR A N 1
ATOM 688 C CA . THR A 1 88 ? 15.031 0.981 -10.781 1.00 92.62 88 THR A CA 1
ATOM 689 C C . THR A 1 88 ? 14.472 2.321 -11.258 1.00 92.62 88 THR A C 1
ATOM 691 O O . THR A 1 88 ? 15.216 3.290 -11.346 1.00 92.62 88 THR A O 1
ATOM 694 N N . CYS A 1 89 ? 13.165 2.397 -11.526 1.00 93.00 89 CYS A N 1
ATOM 695 C CA . CYS A 1 89 ? 12.532 3.588 -12.106 1.00 93.00 89 CYS A CA 1
ATOM 696 C C . CYS A 1 89 ? 11.478 4.254 -11.203 1.00 93.00 89 CYS A C 1
ATOM 698 O O . CYS A 1 89 ? 10.897 5.263 -11.590 1.00 93.00 89 CYS A O 1
ATOM 700 N N . ASN A 1 90 ? 11.239 3.732 -9.994 1.00 94.12 90 ASN A N 1
ATOM 701 C CA . ASN A 1 90 ? 10.216 4.215 -9.055 1.00 94.12 90 ASN A CA 1
ATOM 702 C C . ASN A 1 90 ? 8.789 4.212 -9.634 1.00 94.12 90 AS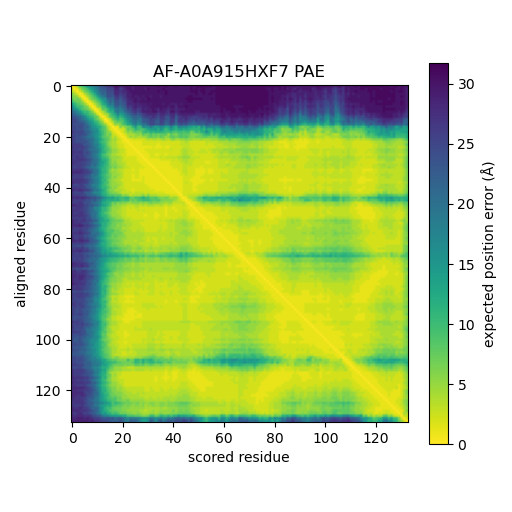N A C 1
ATOM 704 O O . ASN A 1 90 ? 8.004 5.133 -9.387 1.00 94.12 90 ASN A O 1
ATOM 708 N N . THR A 1 91 ? 8.460 3.169 -10.395 1.00 94.88 91 THR A N 1
ATOM 709 C CA . THR A 1 91 ? 7.134 2.957 -10.993 1.00 94.88 91 THR A CA 1
ATOM 710 C C . THR A 1 91 ? 6.406 1.829 -10.278 1.00 94.88 91 THR A C 1
ATOM 712 O O . THR A 1 91 ? 7.014 0.806 -9.973 1.00 94.88 91 THR A O 1
ATOM 715 N N . VAL A 1 92 ? 5.114 2.015 -10.023 1.00 95.50 92 VAL A N 1
ATOM 716 C CA . VAL A 1 92 ? 4.217 1.075 -9.346 1.00 95.50 92 VAL A CA 1
ATOM 717 C C . VAL A 1 92 ? 3.264 0.441 -10.350 1.00 95.50 92 VAL A C 1
ATOM 719 O O . VAL A 1 92 ? 2.690 1.119 -11.198 1.00 95.50 92 VAL A O 1
ATOM 722 N N . PHE A 1 93 ? 3.063 -0.859 -10.216 1.00 95.31 93 PHE A N 1
ATOM 723 C CA . PHE A 1 93 ? 2.176 -1.673 -11.031 1.00 95.3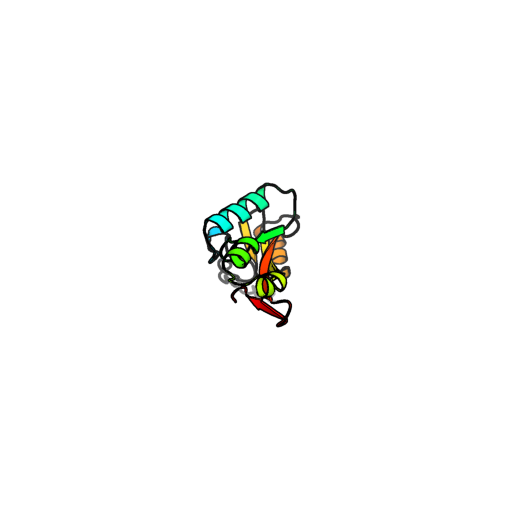1 93 PHE A CA 1
ATOM 724 C C . PHE A 1 93 ? 1.057 -2.236 -10.158 1.00 95.31 93 PHE A C 1
ATOM 726 O O . PHE A 1 93 ? 1.273 -2.518 -8.981 1.00 95.31 93 PHE A O 1
ATOM 733 N N . GLN A 1 94 ? -0.131 -2.405 -10.737 1.00 92.25 94 GLN A N 1
ATOM 734 C CA . GLN A 1 94 ? -1.318 -2.909 -10.032 1.00 92.25 94 GLN A CA 1
ATOM 735 C C . GLN A 1 94 ? -1.329 -4.435 -9.865 1.00 92.25 94 GLN A C 1
ATOM 737 O O . GLN A 1 94 ? -2.199 -4.965 -9.184 1.00 92.25 94 GLN A O 1
ATOM 742 N N . ALA A 1 95 ? -0.392 -5.143 -10.498 1.00 93.50 95 ALA A N 1
ATOM 743 C CA . ALA A 1 95 ? -0.263 -6.589 -10.399 1.00 93.50 95 ALA A CA 1
ATOM 744 C C . ALA A 1 95 ? 1.187 -7.034 -10.649 1.00 93.50 95 ALA A C 1
ATOM 746 O O . ALA A 1 95 ? 1.950 -6.366 -11.356 1.00 93.50 95 ALA A O 1
ATOM 747 N N . ASP A 1 96 ? 1.551 -8.188 -10.090 1.00 94.38 96 ASP A N 1
ATOM 748 C CA . ASP A 1 96 ? 2.903 -8.760 -10.167 1.00 94.38 96 ASP A CA 1
ATOM 749 C C . ASP A 1 96 ? 3.337 -9.104 -11.601 1.00 94.38 96 ASP A C 1
ATOM 751 O O . ASP A 1 96 ? 4.485 -8.895 -11.996 1.00 94.38 96 ASP A O 1
ATOM 755 N N . ASN A 1 97 ? 2.402 -9.582 -12.426 1.00 94.06 97 ASN A N 1
ATOM 756 C CA . ASN A 1 97 ? 2.660 -9.890 -13.833 1.00 94.06 97 ASN A CA 1
ATOM 757 C C . ASN A 1 97 ? 2.999 -8.627 -14.644 1.00 94.06 97 ASN A C 1
ATOM 759 O O . ASN A 1 97 ? 3.899 -8.666 -15.478 1.00 94.06 97 ASN A O 1
ATOM 763 N N . LEU A 1 98 ? 2.339 -7.496 -14.371 1.00 94.50 98 LEU A N 1
ATOM 764 C CA . LEU A 1 98 ? 2.635 -6.218 -15.028 1.00 94.50 98 LEU A CA 1
ATOM 765 C C . LEU A 1 98 ? 4.021 -5.698 -14.633 1.00 94.50 98 LEU A C 1
ATOM 767 O O . LEU A 1 98 ? 4.794 -5.261 -15.486 1.00 94.50 98 LEU A O 1
ATOM 771 N N . PHE A 1 99 ? 4.371 -5.818 -13.350 1.00 95.06 99 PHE A N 1
ATOM 772 C CA . PHE A 1 99 ? 5.727 -5.540 -12.883 1.00 95.06 99 PHE A CA 1
ATOM 773 C C . PHE A 1 99 ? 6.758 -6.431 -13.592 1.00 95.06 99 PHE A C 1
ATOM 775 O O . PHE A 1 99 ? 7.775 -5.931 -14.072 1.00 95.06 99 PHE A O 1
ATOM 782 N N . THR A 1 100 ? 6.484 -7.733 -13.701 1.00 93.88 100 THR A N 1
ATOM 783 C CA . THR A 1 100 ? 7.383 -8.703 -14.342 1.00 93.88 100 THR A CA 1
ATOM 784 C C . THR A 1 100 ? 7.599 -8.368 -15.820 1.00 93.88 100 THR A C 1
ATOM 786 O O . THR A 1 100 ? 8.739 -8.336 -16.286 1.00 93.88 100 THR A O 1
ATOM 789 N N . ASN A 1 101 ? 6.532 -8.033 -16.547 1.00 93.25 101 ASN A N 1
ATOM 790 C CA . ASN A 1 101 ? 6.602 -7.604 -17.945 1.00 93.25 101 ASN A CA 1
ATOM 791 C C . ASN A 1 101 ? 7.466 -6.347 -18.105 1.00 93.25 101 ASN A C 1
ATOM 793 O O . ASN A 1 101 ? 8.396 -6.319 -18.914 1.00 93.25 101 ASN A O 1
ATOM 797 N N . HIS A 1 102 ? 7.206 -5.324 -17.287 1.00 93.81 102 HIS A N 1
ATOM 798 C CA . HIS A 1 102 ? 8.006 -4.104 -17.268 1.00 93.81 102 HIS A CA 1
ATOM 799 C C . HIS A 1 102 ? 9.481 -4.389 -16.968 1.00 93.81 102 HIS A C 1
ATOM 801 O O . HIS A 1 102 ? 10.383 -3.846 -17.610 1.00 93.81 102 HIS A O 1
ATOM 807 N N . GLN A 1 103 ? 9.745 -5.247 -15.989 1.00 93.75 103 GLN A N 1
ATOM 808 C CA . GLN A 1 103 ? 11.095 -5.613 -15.609 1.00 93.75 103 GLN A CA 1
ATOM 809 C C . GLN A 1 103 ? 11.849 -6.283 -16.761 1.00 93.75 103 GLN A C 1
ATOM 811 O O . GLN A 1 103 ? 13.011 -5.954 -16.974 1.00 93.75 103 GLN A O 1
ATOM 816 N N . GLN A 1 104 ? 11.214 -7.192 -17.498 1.00 91.94 104 GLN A N 1
ATOM 817 C CA . GLN A 1 104 ? 11.859 -7.928 -18.585 1.00 91.94 104 GLN A CA 1
ATOM 818 C C . GLN A 1 104 ? 12.073 -7.066 -19.833 1.00 91.94 104 GLN A C 1
ATOM 820 O O . GLN A 1 104 ? 13.121 -7.163 -20.467 1.00 91.94 104 GLN A O 1
ATOM 825 N N . MET A 1 105 ? 11.103 -6.217 -20.177 1.00 90.62 105 MET A N 1
ATOM 826 C CA . MET A 1 105 ? 11.105 -5.491 -21.452 1.00 90.62 105 MET A CA 1
ATOM 827 C C . MET A 1 105 ? 11.655 -4.066 -21.351 1.00 90.62 105 MET A C 1
ATOM 829 O O . MET A 1 105 ? 12.277 -3.590 -22.298 1.00 90.62 105 MET A O 1
ATOM 833 N N . VAL A 1 106 ? 11.453 -3.386 -20.217 1.00 91.50 106 VAL A N 1
ATOM 834 C CA . VAL A 1 106 ? 11.759 -1.953 -20.063 1.00 91.50 106 VAL A CA 1
ATOM 835 C C . VAL A 1 106 ? 12.980 -1.736 -19.176 1.00 91.50 106 VAL A C 1
ATOM 837 O O . VAL A 1 106 ? 13.991 -1.213 -19.632 1.00 91.50 106 VAL A O 1
ATOM 840 N N . CYS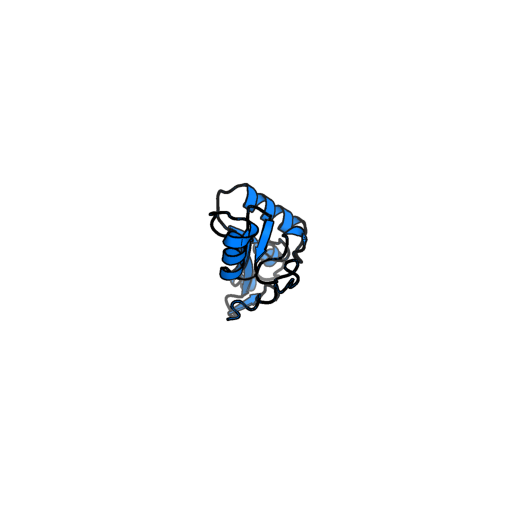 A 1 107 ? 12.911 -2.140 -17.904 1.00 91.69 107 CYS A N 1
ATOM 841 C CA . CYS A 1 107 ? 14.007 -1.893 -16.958 1.00 91.69 107 CYS A CA 1
ATOM 842 C C . CYS A 1 107 ? 15.155 -2.903 -17.065 1.00 91.69 107 CYS A C 1
ATOM 844 O O . CYS A 1 107 ? 16.224 -2.650 -16.510 1.00 91.69 107 CYS A O 1
ATOM 846 N N . GLN A 1 108 ? 14.915 -4.053 -17.701 1.00 88.81 108 GLN A N 1
ATOM 847 C CA . GLN A 1 108 ? 15.850 -5.177 -17.849 1.00 88.81 108 GLN A CA 1
ATOM 848 C C . GLN A 1 108 ? 16.583 -5.536 -16.540 1.00 88.81 108 GLN A C 1
ATOM 850 O O . G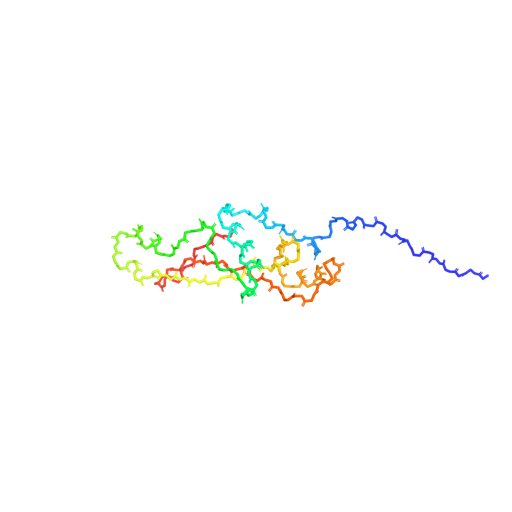LN A 1 108 ? 17.755 -5.915 -16.536 1.00 88.81 108 GLN A O 1
ATOM 855 N N . SER A 1 109 ? 15.900 -5.393 -15.398 1.00 84.12 109 SER A N 1
ATOM 856 C CA . SER A 1 109 ? 16.472 -5.673 -14.078 1.00 84.12 109 SER A CA 1
ATOM 857 C C . SER A 1 109 ? 16.142 -7.103 -13.642 1.00 84.12 109 SER A C 1
ATOM 859 O O . SER A 1 109 ? 15.256 -7.741 -14.196 1.00 84.12 109 SER A O 1
ATOM 861 N N . LYS A 1 110 ? 16.841 -7.623 -12.627 1.00 81.69 110 LYS A N 1
ATOM 862 C CA . LYS A 1 110 ? 16.527 -8.924 -11.994 1.00 81.69 110 LYS A CA 1
ATOM 863 C C . LYS A 1 110 ? 16.134 -8.790 -10.518 1.00 81.69 110 LYS A C 1
ATOM 865 O O . LYS A 1 110 ? 16.225 -9.739 -9.749 1.00 81.69 110 LYS A O 1
ATOM 870 N N . THR A 1 111 ? 15.764 -7.586 -10.090 1.00 84.62 111 THR A N 1
ATOM 871 C CA . THR A 1 111 ? 15.355 -7.306 -8.709 1.00 84.62 111 THR A CA 1
ATOM 872 C C . THR A 1 111 ? 13.938 -7.799 -8.442 1.00 84.62 111 THR A C 1
ATOM 874 O O . THR A 1 111 ? 13.050 -7.526 -9.239 1.00 84.62 111 THR A O 1
ATOM 877 N N . SER A 1 112 ? 13.680 -8.429 -7.301 1.00 90.25 112 SER A N 1
ATOM 878 C CA . SER A 1 112 ? 12.303 -8.727 -6.891 1.00 90.25 112 SER A CA 1
ATOM 879 C C . SER A 1 112 ? 11.449 -7.455 -6.793 1.00 90.25 112 SER A C 1
ATOM 881 O O . SER A 1 112 ? 11.975 -6.369 -6.520 1.00 90.25 112 SER A O 1
ATOM 883 N N . ALA A 1 113 ? 10.135 -7.602 -6.969 1.00 92.88 113 ALA A N 1
ATOM 884 C CA . ALA A 1 113 ? 9.184 -6.518 -6.758 1.00 92.88 113 ALA A CA 1
ATOM 885 C C . ALA A 1 113 ? 9.303 -5.948 -5.337 1.00 92.88 113 ALA A C 1
ATOM 887 O O . ALA A 1 113 ? 9.491 -6.690 -4.370 1.00 92.88 113 ALA A O 1
ATOM 888 N N . PHE A 1 114 ? 9.161 -4.629 -5.213 1.00 96.31 114 PHE A N 1
ATOM 889 C CA . PHE A 1 114 ? 8.967 -3.977 -3.924 1.00 96.31 114 PHE A CA 1
ATOM 890 C C . PHE A 1 114 ? 7.469 -3.800 -3.665 1.00 96.31 114 PHE A C 1
ATOM 892 O O . PHE A 1 114 ? 6.810 -3.055 -4.384 1.00 96.31 114 PHE A O 1
ATOM 899 N N . LYS A 1 115 ? 6.909 -4.486 -2.671 1.00 97.44 115 LYS A N 1
ATOM 900 C CA . LYS A 1 115 ? 5.468 -4.475 -2.407 1.00 97.44 115 LYS A CA 1
ATOM 901 C C . LYS A 1 115 ? 5.016 -3.215 -1.674 1.00 97.44 115 LYS A C 1
ATOM 903 O O . LYS A 1 115 ? 5.625 -2.787 -0.698 1.00 97.44 115 LYS A O 1
ATOM 908 N N . LEU A 1 116 ? 3.910 -2.643 -2.119 1.00 96.88 116 LEU A N 1
ATOM 909 C CA . LEU A 1 116 ? 3.194 -1.585 -1.422 1.00 96.88 116 LEU A CA 1
ATOM 910 C C . LEU A 1 116 ? 2.047 -2.245 -0.668 1.00 96.88 116 LEU A C 1
ATOM 912 O O . LEU A 1 116 ? 1.150 -2.812 -1.289 1.00 96.88 116 LEU A O 1
ATOM 916 N N . ILE A 1 117 ? 2.107 -2.189 0.659 1.00 96.19 117 ILE A N 1
ATOM 917 C CA . ILE A 1 117 ? 1.129 -2.798 1.554 1.00 96.19 117 ILE A CA 1
ATOM 918 C C . ILE A 1 117 ? 0.359 -1.674 2.238 1.00 96.19 117 ILE A C 1
ATOM 920 O O . ILE A 1 117 ? 0.910 -0.929 3.051 1.00 96.19 117 ILE A O 1
ATOM 924 N N . GLN A 1 118 ? -0.921 -1.552 1.911 1.00 94.81 118 GLN A N 1
ATOM 925 C CA . GLN A 1 118 ? -1.805 -0.606 2.564 1.00 94.81 118 GLN A CA 1
ATOM 926 C C . GLN A 1 118 ? -2.386 -1.226 3.834 1.00 94.81 118 GLN A C 1
ATOM 928 O O . GLN A 1 118 ? -2.984 -2.301 3.806 1.00 94.81 118 GLN A O 1
ATOM 933 N N . ILE A 1 119 ? -2.237 -0.528 4.952 1.00 95.44 119 ILE A N 1
ATOM 934 C CA . ILE A 1 119 ? -2.852 -0.872 6.227 1.00 95.44 119 ILE A CA 1
ATOM 935 C C . ILE A 1 119 ? -4.283 -0.329 6.221 1.00 95.44 119 ILE A C 1
ATOM 937 O O . ILE A 1 119 ? -4.506 0.879 6.113 1.00 95.44 119 ILE A O 1
ATOM 941 N N . HIS A 1 120 ? -5.255 -1.227 6.350 1.00 94.94 120 HIS A N 1
ATOM 942 C CA . HIS A 1 120 ? -6.661 -0.906 6.568 1.00 94.94 120 HIS A CA 1
ATOM 943 C C . HIS A 1 120 ? -6.977 -1.034 8.056 1.00 94.94 120 HIS A C 1
ATOM 945 O O . HIS A 1 120 ? -6.569 -1.997 8.707 1.00 94.94 120 HIS A O 1
ATOM 951 N N . TYR A 1 121 ? -7.754 -0.100 8.594 1.00 94.50 121 TYR A N 1
ATOM 952 C CA . TYR A 1 121 ? -8.265 -0.212 9.953 1.00 94.50 121 TYR A CA 1
ATOM 953 C C . TYR A 1 121 ? -9.389 -1.240 10.000 1.00 94.50 121 TYR A C 1
ATOM 955 O O . TYR A 1 121 ? -10.324 -1.183 9.208 1.00 94.50 121 TYR A O 1
ATOM 963 N N . GLU A 1 122 ? -9.336 -2.171 10.942 1.00 94.81 122 GLU A N 1
ATOM 964 C CA . GLU A 1 122 ? -10.378 -3.173 11.144 1.00 94.81 122 GLU A CA 1
ATOM 965 C C . GLU A 1 122 ? -11.134 -2.898 12.448 1.00 94.81 122 GLU A C 1
ATOM 967 O O . GLU A 1 122 ? -10.530 -2.681 13.497 1.00 94.81 122 GLU A O 1
ATOM 972 N N . CYS A 1 123 ? -12.464 -2.984 12.423 1.00 94.69 123 CYS A N 1
ATOM 973 C CA . CYS A 1 123 ? -13.237 -3.208 13.640 1.00 94.69 123 CYS A CA 1
ATOM 974 C C . CYS A 1 123 ? -13.404 -4.715 13.854 1.00 94.69 123 CYS A C 1
ATOM 976 O O . CYS A 1 123 ? -14.271 -5.347 13.249 1.00 94.69 123 CYS A O 1
ATOM 978 N N . ARG A 1 124 ? -12.618 -5.304 14.759 1.00 94.81 124 ARG A N 1
ATOM 979 C CA . ARG A 1 124 ? -12.585 -6.756 15.015 1.00 94.81 124 ARG A CA 1
ATOM 980 C C . ARG A 1 124 ? -13.899 -7.329 15.536 1.00 94.81 124 ARG A C 1
ATOM 982 O O . ARG A 1 124 ? -14.117 -8.536 15.410 1.00 94.81 124 ARG A O 1
ATOM 989 N N . LYS A 1 125 ? -14.765 -6.489 16.111 1.00 94.75 125 LYS A N 1
ATOM 990 C CA . LYS A 1 125 ? -16.121 -6.871 16.522 1.00 94.75 125 LYS A CA 1
ATOM 991 C C . LYS A 1 125 ? -17.056 -7.005 15.321 1.00 94.75 125 LYS A C 1
ATOM 993 O O . LYS A 1 125 ? -17.751 -8.006 15.212 1.00 94.75 125 LYS A O 1
ATOM 998 N N . CYS A 1 126 ? -17.058 -6.013 14.432 1.00 93.38 126 CYS A N 1
ATOM 999 C CA . CYS A 1 126 ? -17.946 -5.975 13.266 1.00 93.38 126 CYS A CA 1
ATOM 1000 C C . CYS A 1 126 ? -17.371 -6.705 12.043 1.00 93.38 126 CYS A C 1
ATOM 1002 O O . CYS A 1 126 ? -18.089 -6.898 11.069 1.00 93.38 126 CYS A O 1
ATOM 1004 N N . LYS A 1 127 ? -16.082 -7.074 12.078 1.00 92.06 127 LYS A N 1
ATOM 1005 C CA . LYS A 1 127 ? -15.317 -7.637 10.952 1.00 92.06 127 LYS A CA 1
ATOM 1006 C C . LYS A 1 127 ? -15.297 -6.732 9.713 1.00 92.06 127 LYS A C 1
ATOM 1008 O O . LYS A 1 127 ? -15.141 -7.204 8.592 1.00 92.06 127 LYS A O 1
ATOM 1013 N N . GLN A 1 128 ? -15.453 -5.423 9.916 1.00 92.50 128 GLN A N 1
ATOM 1014 C CA . GLN A 1 128 ? -15.421 -4.418 8.853 1.00 92.50 128 GLN A CA 1
ATOM 1015 C C . GLN A 1 128 ? -14.026 -3.810 8.736 1.00 92.50 128 GLN A C 1
ATOM 1017 O O . GLN A 1 128 ? -13.391 -3.531 9.754 1.00 92.50 128 GLN A O 1
ATOM 1022 N N . CYS A 1 129 ? -13.578 -3.594 7.500 1.00 91.62 129 CYS A N 1
ATOM 1023 C CA . CYS A 1 129 ? -12.295 -2.977 7.176 1.00 91.62 129 CYS A CA 1
ATOM 1024 C C . CYS A 1 129 ? -12.509 -1.607 6.524 1.00 91.62 129 CYS A C 1
ATOM 1026 O O . CYS A 1 129 ? -13.379 -1.453 5.670 1.00 91.62 129 CYS A O 1
ATOM 1028 N N . PHE A 1 130 ? -11.666 -0.647 6.890 1.00 88.44 130 PHE A N 1
ATOM 1029 C CA . PHE A 1 130 ? -11.690 0.734 6.437 1.00 88.44 130 PHE A CA 1
ATOM 1030 C C . PHE A 1 130 ? -10.300 1.117 5.930 1.00 88.44 130 PHE A C 1
ATOM 1032 O O . PHE A 1 130 ? -9.343 1.267 6.684 1.00 88.44 130 PHE A O 1
ATOM 1039 N N . GLY A 1 131 ? -10.211 1.269 4.624 1.00 76.25 131 GLY A N 1
ATOM 1040 C CA . GLY A 1 131 ? -9.092 1.810 3.869 1.00 76.25 131 GLY A CA 1
ATOM 1041 C C . GLY A 1 131 ? -9.686 1.986 2.486 1.00 76.25 131 GLY A C 1
ATOM 1042 O O . GLY A 1 131 ? -10.327 1.051 2.000 1.00 76.25 131 GLY A O 1
ATOM 1043 N N . THR A 1 132 ? -9.709 3.211 1.969 1.00 62.12 132 THR A N 1
ATOM 1044 C CA . THR A 1 132 ? -10.606 3.500 0.842 1.00 62.12 132 THR A CA 1
ATOM 1045 C C . THR A 1 132 ? -10.219 2.671 -0.388 1.00 62.12 132 THR A C 1
ATOM 1047 O O . THR A 1 132 ? -9.058 2.277 -0.533 1.00 62.12 132 THR A O 1
ATOM 1050 N N . GLN A 1 133 ? -11.226 2.360 -1.207 1.00 48.66 133 GLN A N 1
ATOM 1051 C CA . GLN A 1 133 ? -11.067 1.898 -2.585 1.00 48.66 133 GLN A CA 1
ATOM 1052 C C . GLN A 1 133 ? -11.150 3.108 -3.509 1.00 48.66 133 GLN A C 1
ATOM 1054 O O . GLN A 1 133 ? -11.995 3.986 -3.211 1.00 48.66 133 GLN A O 1
#

Secondary structure (DSSP, 8-state):
-------------GGG-TTT--EEGGGSSS-HHHHHHHHHHHHH-S-SEEEE-TTS--HHHHHHH-SSHHHHHHEEEEEEEEEEEETTTTEEESSHHHHHHHIIIII---PPPEEEEEEEEEETTTTEEE---

Mean predicted aligned error: 8.26 Å

Organism: Romanomermis culicivorax (NCBI:txid13658)

Solvent-accessible surface area (backbone atoms only — not comparable to full-atom values): 8001 Å² total; per-residue (Å²): 140,87,85,79,84,78,74,78,81,74,84,64,72,78,89,70,47,74,62,55,53,56,51,43,53,89,75,50,97,52,50,68,70,47,47,52,49,48,52,51,45,55,68,66,64,81,55,60,54,40,80,43,33,72,85,63,63,52,73,68,59,54,42,71,71,46,92,49,75,72,63,43,72,29,57,46,75,43,84,38,87,66,30,21,25,41,75,89,78,47,30,31,16,87,38,67,68,37,35,50,47,18,27,66,74,71,69,65,56,89,73,77,64,31,34,35,27,38,44,19,43,24,37,66,80,77,72,46,75,51,59,90,131

pLDDT: mean 86.13, std 16.8, range [34.97, 97.44]

Nearest PDB structures (foldseek):
  3au4-assembly1_A  TM=3.383E-01  e=7.414E+00  Homo sapiens
  6ax8-assembly1_A  TM=2.283E-01  e=6.954E+00  Mycobacterium tuberculosis H37Rv

Sequence (133 aa):
MLPGGLGAINNGNYFYDPNLFGTPVHLLQIPTSVMQSIRSSMMQRQENFCRFTQDGKTSNDLIKCLSNQRDRSFVGEKDIDVGWACRTCNTVFQADNLFTNHQQMVCQSKTSAFKLIQIHYECRKCKQCFGTQ